Protein AF-A0A930XRL6-F1 (afdb_monomer_lite)

Radius of gyration: 40.08 Å; chains: 1; bounding box: 49×28×131 Å

Foldseek 3Di:
DDDDDDDDDDDDPDPDPPPDPDDPDCDPDDDDPVVPDPDPDPDPDDDDDDPDPQPFFDQAADDDDPPDDDDDPVVLCVLCVVRHRDGGGPVRVVVSQVVVQVVCVVVPNPVDTGDD

Sequence (116 aa):
MAVPSTAEAQTPRIPGIIPEPRPPEITPAFPSPTDFLPIPEPRPTLPRVPDLPSGEGVTVQQFQVVGNTVFGQRDFADLTDPYLSKTLNLAELQQIADAITQLYVTKGYITSGAFI

Structure (mmCIF, N/CA/C/O backbone):
data_AF-A0A930XRL6-F1
#
_entry.id   AF-A0A930XRL6-F1
#
loop_
_atom_site.group_PDB
_atom_site.id
_atom_site.type_symbol
_atom_site.label_atom_id
_atom_site.label_alt_id
_atom_site.label_comp_id
_atom_site.label_asym_id
_atom_site.label_entity_id
_atom_site.label_seq_id
_atom_site.pdbx_PDB_ins_code
_atom_site.Cartn_x
_atom_site.Cartn_y
_atom_site.Cartn_z
_atom_site.occupancy
_atom_site.B_iso_or_equiv
_atom_site.auth_seq_id
_atom_site.auth_comp_id
_atom_site.auth_asym_id
_atom_site.auth_atom_id
_atom_site.pdbx_PDB_model_num
ATOM 1 N N . MET A 1 1 ? -17.467 -3.643 -116.314 1.00 38.06 1 MET A N 1
ATOM 2 C CA . MET A 1 1 ? -18.788 -4.229 -115.985 1.00 38.06 1 MET A CA 1
ATOM 3 C C . MET A 1 1 ? -18.916 -4.237 -114.468 1.00 38.06 1 MET A C 1
ATOM 5 O O . MET A 1 1 ? -17.966 -4.673 -113.847 1.00 38.06 1 MET A O 1
ATOM 9 N N . ALA A 1 2 ? -19.971 -3.781 -113.800 1.00 37.72 2 ALA A N 1
ATOM 10 C CA . ALA A 1 2 ? -21.164 -3.045 -114.195 1.00 37.72 2 ALA A CA 1
ATOM 11 C C . ALA A 1 2 ? -21.821 -2.487 -112.904 1.00 37.72 2 ALA A C 1
ATOM 13 O O . ALA A 1 2 ? -22.078 -3.272 -112.004 1.00 37.72 2 ALA A O 1
ATOM 14 N N . VAL A 1 3 ? -22.068 -1.166 -112.886 1.00 38.31 3 VAL A N 1
ATOM 15 C CA . VAL A 1 3 ? -23.241 -0.410 -112.362 1.00 38.31 3 VAL A CA 1
ATOM 16 C C . VAL A 1 3 ? -23.697 -0.603 -110.875 1.00 38.31 3 VAL A C 1
ATOM 18 O O . VAL A 1 3 ? -23.058 -1.338 -110.137 1.00 38.31 3 VAL A O 1
ATOM 21 N N . PRO A 1 4 ? -24.677 0.173 -110.350 1.00 56.75 4 PRO A N 1
ATOM 22 C CA . PRO A 1 4 ? -24.492 1.140 -109.255 1.00 56.75 4 PRO A CA 1
ATOM 23 C C . PRO A 1 4 ? -25.413 0.804 -108.053 1.00 56.75 4 PRO A C 1
ATOM 25 O O . PRO A 1 4 ? -26.112 -0.197 -108.098 1.00 56.75 4 PRO A O 1
ATOM 28 N N . SER A 1 5 ? -25.481 1.630 -107.003 1.00 39.53 5 SER A N 1
ATOM 29 C CA . SER A 1 5 ? -26.775 2.025 -106.404 1.00 39.53 5 SER A CA 1
ATOM 30 C C . SER A 1 5 ? -26.565 2.987 -105.242 1.00 39.53 5 SER A C 1
ATOM 32 O O . SER A 1 5 ? -25.960 2.650 -104.227 1.00 39.53 5 SER A O 1
ATOM 34 N N . THR A 1 6 ? -27.133 4.177 -105.380 1.00 48.81 6 THR A N 1
ATOM 35 C CA . THR A 1 6 ? -27.477 5.049 -104.259 1.00 48.81 6 THR A CA 1
ATOM 36 C C . THR A 1 6 ? -28.629 4.404 -103.489 1.00 48.81 6 THR A C 1
ATOM 38 O O . THR A 1 6 ? -29.601 3.968 -104.105 1.00 48.81 6 THR A O 1
ATOM 41 N N . ALA A 1 7 ? -28.542 4.350 -102.163 1.00 46.66 7 ALA A N 1
ATOM 42 C CA . ALA A 1 7 ? -29.702 4.208 -101.292 1.00 46.66 7 ALA A CA 1
ATOM 43 C C . ALA A 1 7 ? -29.383 4.880 -99.955 1.00 46.66 7 ALA A C 1
ATOM 45 O O . ALA A 1 7 ? -28.512 4.446 -99.204 1.00 46.66 7 ALA A O 1
ATOM 46 N N . GLU A 1 8 ? -30.066 5.992 -99.713 1.00 50.03 8 GLU A N 1
ATOM 47 C CA . GLU A 1 8 ? -30.082 6.708 -98.450 1.00 50.03 8 GLU A CA 1
ATOM 48 C C . GLU A 1 8 ? -30.643 5.804 -97.347 1.00 50.03 8 GLU A C 1
ATOM 50 O O . GLU A 1 8 ? -31.700 5.198 -97.510 1.00 50.03 8 GLU A O 1
ATOM 55 N N . ALA A 1 9 ? -29.975 5.751 -96.199 1.00 39.44 9 ALA A N 1
ATOM 56 C CA . ALA A 1 9 ? -30.587 5.276 -94.968 1.00 39.44 9 ALA A CA 1
ATOM 57 C C . ALA A 1 9 ? -30.331 6.328 -93.893 1.00 39.44 9 ALA A C 1
ATOM 59 O O . ALA A 1 9 ? -29.248 6.421 -93.316 1.00 39.44 9 ALA A O 1
ATOM 60 N N . GLN A 1 10 ? -31.341 7.171 -93.686 1.00 43.28 10 GLN A N 1
ATOM 61 C CA . GLN 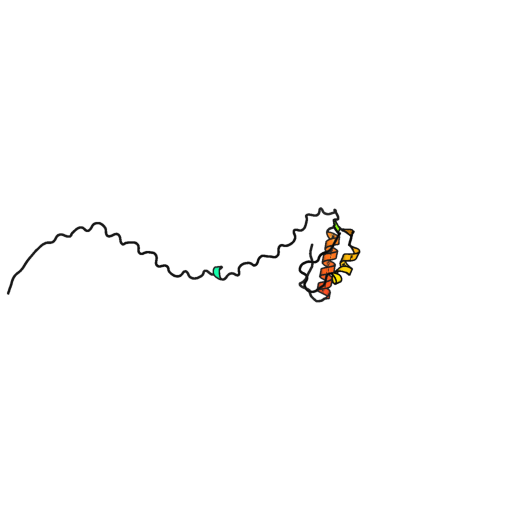A 1 10 ? -31.396 8.111 -92.579 1.00 43.28 10 GLN A CA 1
ATOM 62 C C . GLN A 1 10 ? -31.311 7.337 -91.255 1.00 43.28 10 GLN A C 1
ATOM 64 O O . GLN A 1 10 ? -32.001 6.341 -91.042 1.00 43.28 10 GLN A O 1
ATOM 69 N N . THR A 1 11 ? -30.426 7.812 -90.385 1.00 51.31 11 THR A N 1
ATOM 70 C CA . THR A 1 11 ? -30.064 7.279 -89.071 1.00 51.31 11 THR A CA 1
ATOM 71 C C . THR A 1 11 ? -31.287 6.948 -88.207 1.00 51.31 11 THR A C 1
ATOM 73 O O . THR A 1 11 ? -32.089 7.849 -87.936 1.00 51.31 11 THR A O 1
ATOM 76 N N . PRO A 1 12 ? -31.412 5.723 -87.657 1.00 54.47 12 PRO A N 1
ATOM 77 C CA . PRO A 1 12 ? -32.273 5.514 -86.505 1.00 54.47 12 PRO A CA 1
ATOM 78 C C . PRO A 1 12 ? -31.715 6.373 -85.367 1.00 54.47 12 PRO A C 1
ATOM 80 O O . PRO A 1 12 ? -30.599 6.146 -84.900 1.00 54.47 12 PRO A O 1
ATOM 83 N N . ARG A 1 13 ? -32.454 7.399 -84.933 1.00 55.72 13 ARG A N 1
ATOM 84 C CA . ARG A 1 13 ? -32.141 8.105 -83.685 1.00 55.72 13 ARG A CA 1
ATOM 85 C C . ARG A 1 13 ? -32.328 7.104 -82.550 1.00 55.72 13 ARG A C 1
ATOM 87 O O . ARG A 1 13 ? -33.452 6.895 -82.109 1.00 55.72 13 ARG A O 1
ATOM 94 N N . ILE A 1 14 ? -31.245 6.456 -82.124 1.00 58.78 14 ILE A N 1
ATOM 95 C CA . ILE A 1 14 ? -31.246 5.577 -80.954 1.00 58.78 14 ILE A CA 1
ATOM 96 C C . ILE A 1 14 ? -31.427 6.487 -79.730 1.00 58.78 14 ILE A C 1
ATOM 98 O O . ILE A 1 14 ? -30.570 7.342 -79.487 1.00 58.78 14 ILE A O 1
ATOM 102 N N . PRO A 1 15 ? -32.538 6.382 -78.984 1.00 51.06 15 PRO A N 1
ATOM 103 C CA . PRO A 1 15 ? -32.728 7.167 -77.775 1.00 51.06 15 PRO A CA 1
ATOM 104 C C . PRO A 1 15 ? -31.733 6.691 -76.708 1.00 51.06 15 PRO A C 1
ATOM 106 O O . PRO A 1 15 ? -31.725 5.515 -76.366 1.00 51.06 15 PRO A O 1
ATOM 109 N N . GLY A 1 16 ? -30.896 7.608 -76.214 1.00 59.66 16 GLY A N 1
ATOM 110 C CA . GLY A 1 16 ? -30.151 7.514 -74.951 1.00 59.66 16 GLY A CA 1
ATOM 111 C C . GLY A 1 16 ? -29.478 6.177 -74.621 1.00 59.66 16 GLY A C 1
ATOM 112 O O . GLY A 1 16 ? -30.001 5.413 -73.818 1.00 59.66 16 GLY A O 1
ATOM 113 N N . ILE A 1 17 ? -28.254 5.956 -75.109 1.00 56.44 17 ILE A N 1
ATOM 114 C CA . ILE A 1 17 ? -27.333 5.030 -74.436 1.00 56.44 17 ILE A CA 1
ATOM 115 C C . ILE A 1 17 ? -26.691 5.750 -73.241 1.00 56.44 17 ILE A C 1
ATOM 117 O O . ILE A 1 17 ? -25.675 6.428 -73.370 1.00 56.44 17 ILE A O 1
ATOM 121 N N . ILE A 1 18 ? -27.304 5.654 -72.064 1.00 64.50 18 ILE A N 1
ATOM 122 C CA . ILE A 1 18 ? -26.586 5.949 -70.819 1.00 64.50 18 ILE A CA 1
ATOM 123 C C . ILE A 1 18 ? -25.641 4.758 -70.604 1.00 64.50 18 ILE A C 1
ATOM 125 O O . ILE A 1 18 ? -26.132 3.629 -70.581 1.00 64.50 18 ILE A O 1
ATOM 129 N N . PRO A 1 19 ? -24.312 4.944 -70.499 1.00 63.66 19 PRO A N 1
ATOM 130 C CA . PRO A 1 19 ? -23.432 3.841 -70.140 1.00 63.66 19 PRO A CA 1
ATOM 131 C C . PRO A 1 19 ? -23.871 3.286 -68.782 1.00 63.66 19 PRO A C 1
ATOM 133 O O . PRO A 1 19 ? -23.959 4.035 -67.809 1.00 63.66 19 PRO A O 1
ATOM 136 N N . GLU A 1 20 ? -24.175 1.988 -68.725 1.00 69.19 20 GLU A N 1
ATOM 137 C CA . GLU A 1 20 ? -24.458 1.308 -67.461 1.00 69.19 20 GLU A CA 1
ATOM 138 C C . GLU A 1 20 ? -23.282 1.546 -66.495 1.00 69.19 20 GLU A C 1
ATOM 140 O O . GLU A 1 20 ? -22.120 1.366 -66.888 1.00 69.19 20 GLU A O 1
ATOM 145 N N . PRO A 1 21 ? -23.531 1.984 -65.247 1.00 66.44 21 PRO A N 1
ATOM 146 C CA . PRO A 1 21 ? -22.475 2.095 -64.258 1.00 66.44 21 PRO A CA 1
ATOM 147 C C . PRO A 1 21 ? -21.942 0.688 -63.996 1.00 66.44 21 PRO A C 1
ATOM 149 O O . PRO A 1 21 ? -22.644 -0.162 -63.449 1.00 66.44 21 PRO A O 1
ATOM 152 N N . ARG A 1 22 ? -20.697 0.428 -64.412 1.00 67.75 22 ARG A N 1
ATOM 153 C CA . ARG A 1 22 ? -19.999 -0.803 -64.031 1.00 67.75 22 ARG A CA 1
ATOM 154 C C . ARG A 1 22 ? -20.045 -0.919 -62.501 1.00 67.75 22 ARG A C 1
ATOM 156 O O . ARG A 1 22 ? -19.732 0.073 -61.835 1.00 67.75 22 ARG A O 1
ATOM 163 N N . PRO A 1 23 ? -20.428 -2.085 -61.946 1.00 73.12 23 PRO A N 1
ATOM 164 C CA . PRO A 1 23 ? -20.302 -2.346 -60.521 1.00 73.12 23 PRO A CA 1
ATOM 165 C C . PRO A 1 23 ? -18.901 -1.950 -60.045 1.00 73.12 23 PRO A C 1
ATOM 167 O O . PRO A 1 23 ? -17.941 -2.202 -60.781 1.00 73.12 23 PRO A O 1
ATOM 170 N N . PRO A 1 24 ? -18.761 -1.312 -58.871 1.00 68.19 24 PRO A N 1
ATOM 171 C CA . PRO A 1 24 ? -17.451 -0.961 -58.351 1.00 68.19 24 PRO A CA 1
ATOM 172 C C . PRO A 1 24 ? -16.605 -2.231 -58.285 1.00 68.19 24 PRO A C 1
ATOM 174 O O . PRO A 1 24 ? -16.986 -3.212 -57.645 1.00 68.19 24 PRO A O 1
ATOM 177 N N . GLU A 1 25 ? -15.482 -2.226 -58.998 1.00 69.88 25 GLU A N 1
ATOM 178 C CA . GLU A 1 25 ? -14.473 -3.266 -58.871 1.00 69.88 25 GLU A CA 1
ATOM 179 C C . GLU A 1 25 ? -14.051 -3.259 -57.396 1.00 69.88 25 GLU A C 1
ATOM 181 O O . GLU A 1 25 ? -13.646 -2.219 -56.875 1.00 69.88 25 GLU A O 1
ATOM 186 N N . ILE A 1 26 ? -14.256 -4.372 -56.685 1.00 65.88 26 ILE A N 1
ATOM 187 C CA . ILE A 1 26 ? -13.864 -4.485 -55.278 1.00 65.88 26 ILE A CA 1
ATOM 188 C C . ILE A 1 26 ? -12.339 -4.565 -55.273 1.00 65.88 26 ILE A C 1
ATOM 190 O O . ILE A 1 26 ? -11.757 -5.648 -55.315 1.00 65.88 26 ILE A O 1
ATOM 194 N N . THR A 1 27 ? -11.675 -3.415 -55.287 1.00 68.81 27 THR A N 1
ATOM 195 C CA . THR A 1 27 ? -10.242 -3.348 -55.039 1.00 68.81 27 THR A CA 1
ATOM 196 C C . THR A 1 27 ? -10.012 -3.868 -53.621 1.00 68.81 27 THR A C 1
ATOM 198 O O . THR A 1 27 ? -10.691 -3.404 -52.699 1.00 68.81 27 THR A O 1
ATOM 201 N N . PRO A 1 28 ? -9.090 -4.824 -53.404 1.00 72.81 28 PRO A N 1
ATOM 202 C CA . PRO A 1 28 ? -8.730 -5.225 -52.055 1.00 72.81 28 PRO A CA 1
ATOM 203 C C . PRO A 1 28 ? -8.288 -3.975 -51.294 1.00 72.81 28 PRO A C 1
ATOM 205 O O . PRO A 1 28 ? -7.345 -3.295 -51.707 1.00 72.81 28 PRO A O 1
ATOM 208 N N . ALA A 1 29 ? -9.000 -3.636 -50.221 1.00 74.00 29 ALA A N 1
ATOM 209 C CA . ALA A 1 29 ? -8.596 -2.537 -49.364 1.00 74.00 29 ALA A CA 1
ATOM 210 C C . ALA A 1 29 ? -7.253 -2.907 -48.723 1.00 74.00 29 ALA A C 1
ATOM 212 O O . ALA A 1 29 ? -7.112 -3.984 -48.141 1.00 74.00 29 ALA A O 1
ATOM 213 N N . PHE A 1 30 ? -6.259 -2.028 -48.850 1.00 73.62 30 PHE A N 1
ATOM 214 C CA . PHE A 1 30 ? -5.037 -2.165 -48.068 1.00 73.62 30 PHE A CA 1
ATOM 215 C C . PHE A 1 30 ? -5.390 -2.031 -46.582 1.00 73.62 30 PHE A C 1
ATOM 217 O O . PHE A 1 30 ? -6.183 -1.146 -46.242 1.00 73.62 30 PHE A O 1
ATOM 224 N N . PRO A 1 31 ? -4.816 -2.872 -45.702 1.00 75.31 31 PRO A N 1
ATOM 225 C CA . PRO A 1 31 ? -5.017 -2.718 -44.272 1.00 75.31 31 PRO A CA 1
ATOM 226 C C . PRO A 1 31 ? -4.531 -1.332 -43.854 1.00 75.31 31 PRO A C 1
ATOM 228 O O . PRO A 1 31 ? -3.461 -0.866 -44.261 1.00 75.31 31 PRO A O 1
ATOM 231 N N . SER A 1 32 ? -5.354 -0.656 -43.069 1.00 79.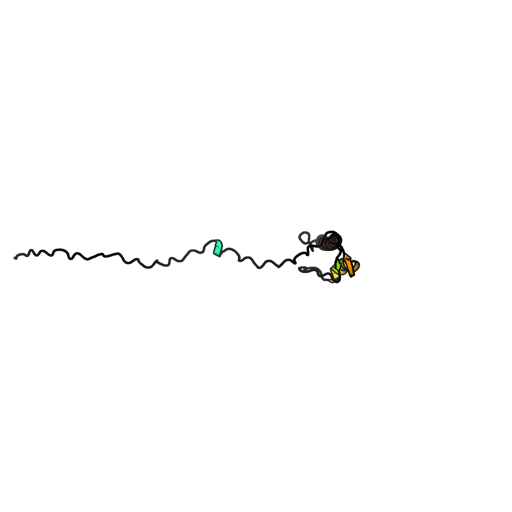75 32 SER A N 1
ATOM 232 C CA . SER A 1 32 ? -5.018 0.625 -42.479 1.00 79.75 32 SER A CA 1
ATOM 233 C C . SER A 1 32 ? -3.998 0.420 -41.347 1.00 79.75 32 SER A C 1
ATOM 235 O O . SER A 1 32 ? -3.923 -0.659 -40.764 1.00 79.75 32 SER A O 1
ATOM 237 N N . PRO A 1 33 ? -3.188 1.428 -40.983 1.00 75.69 33 PRO A N 1
ATOM 238 C CA . PRO A 1 33 ? -2.206 1.295 -39.898 1.00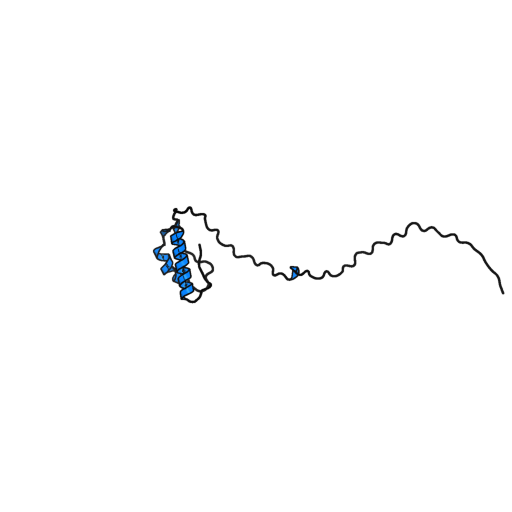 75.69 33 PRO A CA 1
ATOM 239 C C . PRO A 1 33 ? -2.831 0.869 -38.559 1.00 75.69 33 PRO A C 1
ATOM 241 O O . PRO A 1 33 ? -2.165 0.278 -37.714 1.00 75.69 33 PRO A O 1
ATOM 244 N N . THR A 1 34 ? -4.122 1.160 -38.379 1.00 75.88 34 THR A N 1
ATOM 245 C CA . THR A 1 34 ? -4.929 0.792 -37.213 1.00 75.88 34 THR A CA 1
ATOM 246 C C . THR A 1 34 ? -5.144 -0.718 -37.096 1.00 75.88 34 THR A C 1
ATOM 248 O O . THR A 1 34 ? -5.245 -1.213 -35.977 1.00 75.88 34 THR A O 1
ATOM 251 N N . ASP A 1 35 ? -5.129 -1.460 -38.209 1.00 78.50 35 ASP A N 1
ATOM 252 C CA . ASP A 1 35 ? -5.233 -2.928 -38.229 1.00 78.50 35 ASP A CA 1
ATOM 253 C C . ASP A 1 35 ? -4.016 -3.618 -37.583 1.00 78.50 35 ASP A C 1
ATOM 255 O O . ASP A 1 35 ? -4.074 -4.798 -37.245 1.00 78.50 35 ASP A O 1
ATOM 259 N N . PHE A 1 36 ? -2.917 -2.880 -37.381 1.00 78.25 36 PHE A N 1
ATOM 260 C CA . PHE A 1 36 ? -1.701 -3.360 -36.719 1.00 78.25 36 PHE A CA 1
ATOM 261 C C . PHE A 1 36 ? -1.550 -2.851 -35.282 1.00 78.25 36 PHE A C 1
ATOM 263 O O . PHE A 1 36 ? -0.546 -3.154 -34.632 1.00 78.25 36 PHE A O 1
ATOM 270 N N . LEU A 1 37 ? -2.503 -2.063 -34.770 1.00 83.94 37 LEU A N 1
ATOM 271 C CA . LEU A 1 37 ? -2.446 -1.638 -33.379 1.00 83.94 37 LEU A CA 1
ATOM 272 C C . LEU A 1 37 ? -2.789 -2.826 -32.474 1.00 83.94 37 LEU A C 1
ATOM 274 O O . LEU A 1 37 ? -3.799 -3.497 -32.702 1.00 83.94 37 LEU A O 1
ATOM 278 N N . PRO A 1 38 ? -1.985 -3.091 -31.432 1.00 79.75 38 PRO A N 1
ATOM 279 C CA . PRO A 1 38 ? -2.349 -4.089 -30.444 1.00 79.75 38 PRO A CA 1
ATOM 280 C C . PRO A 1 38 ? -3.693 -3.707 -29.820 1.00 79.75 38 PRO A C 1
ATOM 282 O O . PRO A 1 38 ? -3.899 -2.558 -29.416 1.00 79.75 38 PRO A O 1
ATOM 285 N N . ILE A 1 39 ? -4.611 -4.675 -29.744 1.00 80.88 39 ILE A N 1
ATOM 286 C CA . ILE A 1 39 ? -5.847 -4.512 -28.979 1.00 80.88 39 ILE A CA 1
ATOM 287 C C . ILE A 1 39 ? -5.428 -4.180 -27.540 1.00 80.88 39 ILE A C 1
ATOM 289 O O . ILE A 1 39 ? -4.628 -4.927 -26.971 1.00 80.88 39 ILE A O 1
ATOM 293 N N . PRO A 1 40 ? -5.927 -3.081 -26.941 1.00 76.44 40 PRO A N 1
ATOM 294 C CA . PRO A 1 40 ? -5.625 -2.779 -25.554 1.00 76.44 40 PRO A CA 1
ATOM 295 C C . PRO A 1 40 ? -6.130 -3.930 -24.688 1.00 76.44 40 PRO A C 1
ATOM 297 O O . PRO A 1 40 ? -7.329 -4.214 -24.648 1.00 76.44 40 PRO A O 1
ATOM 300 N N . GLU A 1 41 ? -5.203 -4.601 -24.011 1.00 80.25 41 GLU A N 1
ATOM 301 C CA . GLU A 1 41 ? -5.544 -5.626 -23.037 1.00 80.25 41 GLU A CA 1
ATOM 302 C C . GLU A 1 41 ? -6.432 -5.002 -21.947 1.00 80.25 41 GLU A C 1
ATOM 304 O O . GLU A 1 41 ? -6.246 -3.827 -21.590 1.00 80.25 41 GLU A O 1
ATOM 309 N N . PRO A 1 42 ? -7.425 -5.744 -21.422 1.00 77.88 42 PRO A N 1
ATOM 310 C CA . PRO A 1 42 ? -8.233 -5.260 -20.317 1.00 77.88 42 PRO A CA 1
ATOM 311 C C . PRO A 1 42 ? -7.304 -4.887 -19.161 1.00 77.88 42 PRO A C 1
ATOM 313 O O . PRO A 1 42 ? -6.632 -5.735 -18.577 1.00 77.88 42 PRO A O 1
ATOM 316 N N . ARG A 1 43 ? -7.246 -3.586 -18.854 1.00 72.94 43 ARG A N 1
ATOM 317 C CA . ARG A 1 43 ? -6.463 -3.086 -17.725 1.00 72.94 43 ARG A CA 1
ATOM 318 C C . ARG A 1 43 ? -6.996 -3.734 -16.445 1.00 72.94 43 ARG A C 1
ATOM 320 O O . ARG A 1 43 ? -8.219 -3.780 -16.279 1.00 72.94 43 ARG A O 1
ATOM 327 N N . PRO A 1 44 ? -6.119 -4.203 -15.540 1.00 73.19 44 PRO A N 1
ATOM 328 C CA . PRO A 1 44 ? -6.558 -4.707 -14.249 1.00 73.19 44 PRO A CA 1
ATOM 329 C C . PRO A 1 44 ? -7.429 -3.646 -13.578 1.00 73.19 44 PRO A C 1
ATOM 331 O O . PRO A 1 44 ? -7.070 -2.467 -13.526 1.00 73.19 44 PRO A O 1
ATOM 334 N N . THR A 1 45 ? -8.615 -4.054 -13.132 1.00 73.38 45 THR A N 1
ATOM 335 C CA . THR A 1 45 ? -9.527 -3.161 -12.423 1.00 73.38 45 THR A CA 1
ATOM 336 C C . THR A 1 45 ? -8.874 -2.807 -11.095 1.00 73.38 45 THR A C 1
ATOM 338 O O . THR A 1 45 ? -8.763 -3.655 -10.212 1.00 73.38 45 THR A O 1
ATOM 341 N N . LEU A 1 46 ? -8.383 -1.574 -10.974 1.00 66.69 46 LEU A N 1
ATOM 342 C CA . LEU A 1 46 ? -7.850 -1.086 -9.710 1.00 66.69 46 LEU A CA 1
ATOM 343 C C . LEU A 1 46 ? -8.999 -1.008 -8.690 1.00 66.69 46 LEU A C 1
ATOM 345 O O . LEU A 1 46 ? -10.094 -0.560 -9.054 1.00 66.69 46 LEU A O 1
ATOM 349 N N . PRO A 1 47 ? -8.784 -1.437 -7.435 1.00 65.31 47 PRO A N 1
ATOM 350 C CA . PRO A 1 47 ? -9.760 -1.216 -6.382 1.00 65.31 47 PRO A CA 1
ATOM 351 C C . PRO A 1 47 ? -10.042 0.285 -6.248 1.00 65.31 47 PRO A C 1
ATOM 353 O O . PRO A 1 47 ? -9.136 1.116 -6.294 1.00 65.31 47 PRO A O 1
ATOM 356 N N . ARG A 1 48 ? -11.325 0.642 -6.130 1.00 64.44 48 ARG A N 1
ATOM 357 C CA . ARG A 1 48 ? -11.739 2.021 -5.865 1.00 64.44 48 ARG A CA 1
ATOM 358 C C . ARG A 1 48 ? -11.386 2.340 -4.414 1.00 64.44 48 ARG A C 1
ATOM 360 O O . ARG A 1 48 ? -11.949 1.717 -3.517 1.00 64.44 48 ARG A O 1
ATOM 367 N N . VAL A 1 49 ? -10.489 3.302 -4.209 1.00 64.31 49 VAL A N 1
ATOM 368 C CA . VAL A 1 49 ? -10.166 3.818 -2.874 1.00 64.31 49 VAL A CA 1
ATOM 369 C C . VAL A 1 49 ? -11.426 4.493 -2.315 1.00 64.31 49 VAL A C 1
ATOM 371 O O . VAL A 1 49 ? -11.997 5.347 -3.001 1.00 64.31 49 VAL A O 1
ATOM 374 N N . PRO A 1 50 ? -11.929 4.093 -1.136 1.00 64.50 50 PRO A N 1
ATOM 375 C CA . PRO A 1 50 ? -13.026 4.794 -0.485 1.00 64.50 50 PRO A CA 1
ATOM 376 C C . PRO A 1 50 ? -12.609 6.232 -0.150 1.00 64.50 50 PRO A C 1
ATOM 378 O O . PRO A 1 50 ? -11.525 6.442 0.392 1.00 64.50 50 PRO A O 1
ATOM 381 N N . ASP A 1 51 ? -13.474 7.211 -0.428 1.00 63.59 51 ASP A N 1
ATOM 382 C CA . ASP A 1 51 ? -13.322 8.582 0.069 1.00 63.59 51 ASP A CA 1
ATOM 383 C C . ASP A 1 51 ? -13.489 8.579 1.598 1.00 63.59 51 ASP A C 1
ATOM 385 O O . ASP A 1 51 ? -14.590 8.708 2.133 1.00 63.59 51 ASP A O 1
ATOM 389 N N . LEU A 1 52 ? -12.384 8.349 2.306 1.00 63.12 52 LEU A N 1
ATOM 390 C CA . LEU A 1 52 ? -12.312 8.389 3.760 1.00 63.12 52 LEU A CA 1
ATOM 391 C C . LEU A 1 52 ? -12.132 9.844 4.205 1.00 63.12 52 LEU A C 1
ATOM 393 O O . LEU A 1 52 ? -11.133 10.464 3.826 1.00 63.12 52 LEU A O 1
ATOM 397 N N . PRO A 1 53 ? -13.065 10.421 4.987 1.00 61.84 53 PRO A N 1
ATOM 398 C CA . PRO A 1 53 ? -12.888 11.769 5.499 1.00 61.84 53 PRO A CA 1
ATOM 399 C C . PRO A 1 53 ? -11.645 11.809 6.391 1.00 61.84 53 PRO A C 1
ATOM 401 O O . PRO A 1 53 ? -11.458 10.964 7.267 1.00 61.84 53 PRO A O 1
ATOM 404 N N . SER A 1 54 ? -10.777 12.794 6.146 1.00 58.91 54 SER A N 1
ATOM 405 C CA . SER A 1 54 ? -9.517 12.991 6.862 1.00 58.91 54 SER A CA 1
ATOM 406 C C . SER A 1 54 ? -9.751 13.062 8.376 1.00 58.91 54 SER A C 1
ATOM 408 O O . SER A 1 54 ? -10.108 14.116 8.897 1.00 58.91 54 SER A O 1
ATOM 410 N N . GLY A 1 55 ? -9.551 11.949 9.089 1.00 58.94 55 GLY A N 1
ATOM 411 C CA . GLY A 1 55 ? -9.739 11.876 10.542 1.00 58.94 55 GLY A CA 1
ATOM 412 C C . GLY A 1 55 ? -10.617 10.727 11.040 1.00 58.94 55 GLY A C 1
ATOM 413 O O . GLY A 1 55 ? -10.486 10.363 12.207 1.00 58.94 55 GLY A O 1
ATOM 414 N N . GLU A 1 56 ? -11.458 10.121 10.199 1.00 69.06 56 GLU A N 1
ATOM 415 C CA . GLU A 1 56 ? -12.175 8.897 10.577 1.00 69.06 56 GLU A CA 1
ATOM 416 C C . GLU A 1 56 ? -11.293 7.681 10.301 1.00 69.06 56 GLU A C 1
ATOM 418 O O . GLU A 1 56 ? -10.870 7.425 9.175 1.00 69.06 56 GLU A O 1
ATOM 423 N N . GLY A 1 57 ? -10.971 6.946 11.363 1.00 78.19 57 GLY A N 1
ATOM 424 C CA . GLY A 1 57 ? -10.225 5.703 11.244 1.00 78.19 57 GLY A CA 1
ATOM 425 C C . GLY A 1 57 ? -11.133 4.532 10.875 1.00 78.19 57 GLY A C 1
ATOM 426 O O . GLY A 1 57 ? -12.290 4.463 11.286 1.00 78.19 57 GLY A O 1
ATOM 427 N N . VAL A 1 58 ? -10.581 3.571 10.144 1.00 83.75 58 VAL A N 1
ATOM 428 C CA . VAL A 1 58 ? -11.233 2.307 9.798 1.00 83.75 58 VAL A CA 1
ATOM 429 C C . VAL A 1 58 ? -10.732 1.222 10.730 1.00 83.75 58 VAL A C 1
ATOM 431 O O . VAL A 1 58 ? -9.527 1.059 10.915 1.00 83.75 58 VAL A O 1
ATOM 434 N N . THR A 1 59 ? -11.646 0.442 11.301 1.00 89.12 59 THR A N 1
ATOM 435 C CA . THR A 1 59 ? -11.266 -0.772 12.026 1.00 89.12 59 THR A CA 1
ATOM 436 C C . THR A 1 59 ? -10.839 -1.848 11.032 1.00 89.12 59 THR A C 1
ATOM 438 O O . THR A 1 59 ? -11.663 -2.380 10.283 1.00 89.12 59 THR A O 1
ATOM 441 N N . VAL A 1 60 ? -9.548 -2.180 11.021 1.00 88.25 60 VAL A N 1
ATOM 442 C CA . VAL A 1 60 ? -9.003 -3.172 10.089 1.00 88.25 60 VAL A CA 1
ATOM 443 C C . VAL A 1 60 ? -9.166 -4.577 10.651 1.00 88.25 60 VAL A C 1
ATOM 445 O O . VAL A 1 60 ? -8.572 -4.931 11.666 1.00 88.25 60 VAL A O 1
ATOM 448 N N . GLN A 1 61 ? -9.961 -5.399 9.967 1.00 88.44 61 GLN A N 1
ATOM 449 C CA . GLN A 1 61 ? -10.172 -6.803 10.339 1.00 88.44 61 GLN A CA 1
ATOM 450 C C . GLN A 1 61 ? -9.148 -7.741 9.695 1.00 88.44 61 GLN A C 1
ATOM 452 O O . GLN A 1 61 ? -8.773 -8.747 10.288 1.00 88.44 61 GLN A O 1
ATOM 457 N N . GLN A 1 62 ? -8.704 -7.422 8.479 1.00 88.25 62 GLN A N 1
ATOM 458 C CA . GLN A 1 62 ? -7.790 -8.257 7.714 1.00 88.25 62 GLN A CA 1
ATOM 459 C C . GLN A 1 62 ? -6.998 -7.402 6.724 1.00 88.25 62 GLN A C 1
ATOM 461 O O . GLN A 1 62 ? -7.546 -6.479 6.122 1.00 88.25 62 GLN A O 1
ATOM 466 N N . PHE A 1 63 ? -5.734 -7.767 6.516 1.00 88.69 63 PHE A N 1
ATOM 467 C CA . PHE A 1 63 ? -4.905 -7.253 5.432 1.00 88.69 63 PHE A CA 1
ATOM 468 C C . PHE A 1 63 ? -4.813 -8.290 4.314 1.00 88.69 63 PHE A C 1
ATOM 470 O O . PHE A 1 63 ? -4.589 -9.474 4.570 1.00 88.69 63 PHE A O 1
ATOM 477 N N . GLN A 1 64 ? -4.984 -7.849 3.069 1.00 88.88 64 GLN A N 1
ATOM 478 C CA . GLN A 1 64 ? -4.796 -8.691 1.895 1.00 88.88 64 GLN A CA 1
ATOM 479 C C . GLN A 1 64 ? -3.976 -7.945 0.848 1.00 88.88 64 GLN A C 1
ATOM 481 O O . GLN A 1 64 ? -4.393 -6.907 0.344 1.00 88.88 64 GLN A O 1
ATOM 486 N N . VAL A 1 65 ? -2.810 -8.499 0.516 1.00 87.94 65 VAL A N 1
ATOM 487 C CA . VAL A 1 65 ? -1.915 -7.947 -0.505 1.00 87.94 65 VAL A CA 1
ATOM 488 C C . VAL A 1 65 ? -2.192 -8.660 -1.825 1.00 87.94 65 VAL A C 1
ATOM 490 O O . VAL A 1 65 ? -1.939 -9.857 -1.956 1.00 87.94 65 VAL A O 1
ATOM 493 N N . VAL A 1 66 ? -2.731 -7.930 -2.800 1.00 88.69 66 VAL A N 1
ATOM 494 C CA . VAL A 1 66 ? -3.077 -8.451 -4.132 1.00 88.69 66 VAL A CA 1
ATOM 495 C C . VAL A 1 66 ? -1.991 -8.062 -5.137 1.00 88.69 66 VAL A C 1
ATOM 497 O O . VAL A 1 66 ? -1.401 -6.992 -5.032 1.00 88.69 66 VAL A O 1
ATOM 500 N N . GLY A 1 67 ? -1.711 -8.927 -6.117 1.00 85.81 67 GLY A N 1
ATOM 501 C CA . GLY A 1 67 ? -0.753 -8.642 -7.199 1.00 85.81 67 GLY A CA 1
ATOM 502 C C . GLY A 1 67 ? 0.717 -8.906 -6.857 1.00 85.81 67 GLY A C 1
ATOM 503 O O . GLY A 1 67 ? 1.586 -8.738 -7.707 1.00 85.81 67 GLY A O 1
ATOM 504 N N . ASN A 1 68 ? 1.006 -9.365 -5.642 1.00 86.38 68 ASN A N 1
ATOM 505 C CA . ASN A 1 68 ? 2.332 -9.829 -5.260 1.00 86.38 68 ASN A CA 1
ATOM 506 C C . ASN A 1 68 ? 2.582 -11.270 -5.748 1.00 86.38 68 ASN A C 1
ATOM 508 O O . ASN A 1 68 ? 1.761 -12.158 -5.525 1.00 86.38 68 ASN A O 1
ATOM 512 N N . THR A 1 69 ? 3.742 -11.498 -6.362 1.00 86.69 69 THR A N 1
ATOM 513 C CA . THR A 1 69 ? 4.208 -12.808 -6.850 1.00 86.69 69 THR A CA 1
ATOM 514 C C . THR A 1 69 ? 5.474 -13.315 -6.153 1.00 86.69 69 THR A C 1
ATOM 516 O O . THR A 1 69 ? 5.836 -14.477 -6.322 1.00 86.69 69 THR A O 1
ATOM 519 N N . VAL A 1 70 ? 6.155 -12.460 -5.387 1.00 87.38 70 VAL A N 1
ATOM 520 C CA . VAL A 1 70 ? 7.488 -12.718 -4.821 1.00 87.38 70 VAL A CA 1
ATOM 521 C C . VAL A 1 70 ? 7.413 -13.150 -3.357 1.00 87.38 70 VAL A C 1
ATOM 523 O O . VAL A 1 70 ? 8.123 -14.066 -2.950 1.00 87.38 70 VAL A O 1
ATOM 526 N N . PHE A 1 71 ? 6.571 -12.494 -2.561 1.00 87.00 71 PHE A N 1
ATOM 527 C CA . PHE A 1 71 ? 6.447 -12.737 -1.122 1.00 87.00 71 PHE A CA 1
ATOM 528 C C . PHE A 1 71 ? 5.169 -13.518 -0.798 1.00 87.00 71 PHE A C 1
ATOM 530 O O . PHE A 1 71 ? 4.195 -13.483 -1.548 1.00 87.00 71 PHE A O 1
ATOM 537 N N . GLY A 1 72 ? 5.130 -14.225 0.326 1.00 86.62 72 GLY A N 1
ATOM 538 C CA . GLY A 1 72 ? 3.907 -14.840 0.832 1.00 86.62 72 GLY A CA 1
ATOM 539 C C . GLY A 1 72 ? 3.141 -13.906 1.768 1.00 86.62 72 GLY A C 1
ATOM 540 O O . GLY A 1 72 ? 3.650 -12.886 2.217 1.00 86.62 72 GLY A O 1
ATOM 541 N N . GLN A 1 73 ? 1.922 -14.295 2.157 1.00 83.12 73 GLN A N 1
ATOM 542 C CA . GLN A 1 73 ? 1.176 -13.550 3.187 1.00 83.12 73 GLN A CA 1
ATOM 543 C C . GLN A 1 73 ? 1.895 -13.527 4.548 1.00 83.12 73 GLN A C 1
ATOM 545 O O . GLN A 1 73 ? 1.701 -12.604 5.329 1.00 83.12 73 GLN A O 1
ATOM 550 N N . ARG A 1 74 ? 2.738 -14.532 4.828 1.00 86.12 74 ARG A N 1
ATOM 551 C CA . ARG A 1 74 ? 3.521 -14.601 6.070 1.00 86.12 74 ARG A CA 1
ATOM 552 C C . ARG A 1 74 ? 4.631 -13.556 6.131 1.00 86.12 74 ARG A C 1
ATOM 554 O O . ARG A 1 74 ? 4.913 -13.079 7.218 1.00 86.12 74 ARG A O 1
ATOM 561 N N . ASP A 1 75 ? 5.213 -13.173 4.997 1.00 87.62 75 ASP A N 1
ATOM 562 C CA . ASP A 1 75 ? 6.266 -12.151 4.950 1.00 87.62 75 ASP A CA 1
ATOM 563 C C . ASP A 1 75 ? 5.745 -10.760 5.334 1.00 87.62 75 ASP A C 1
ATOM 565 O O . ASP A 1 75 ? 6.505 -9.923 5.814 1.00 87.62 75 ASP A O 1
ATOM 569 N N . PHE A 1 76 ? 4.444 -10.515 5.151 1.00 88.88 76 PHE A N 1
ATOM 570 C CA . PHE A 1 76 ? 3.801 -9.268 5.566 1.00 88.88 76 PHE A CA 1
ATOM 571 C C . PHE A 1 76 ? 3.234 -9.324 6.979 1.00 88.88 76 PHE A C 1
ATOM 573 O O . PHE A 1 76 ? 2.904 -8.272 7.515 1.00 88.88 76 PHE A O 1
ATOM 580 N N . ALA A 1 77 ? 3.128 -10.510 7.588 1.00 88.19 77 ALA A N 1
ATOM 581 C CA . ALA A 1 77 ? 2.518 -10.664 8.903 1.00 88.19 77 ALA A CA 1
ATOM 582 C C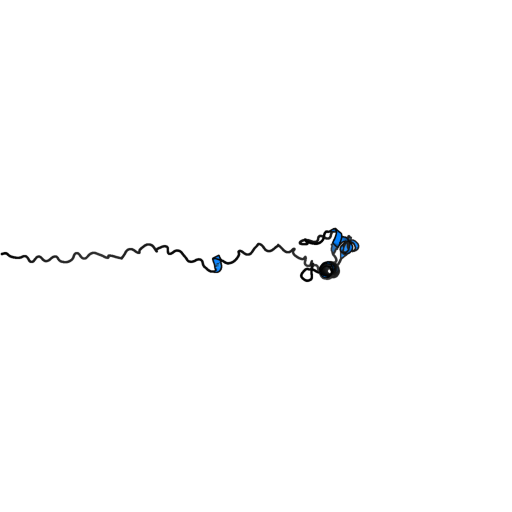 . ALA A 1 77 ? 3.238 -9.802 9.947 1.00 88.19 77 ALA A C 1
ATOM 584 O O . ALA A 1 77 ? 2.580 -9.025 10.622 1.00 88.19 77 ALA A O 1
ATOM 585 N N . ASP A 1 78 ? 4.573 -9.813 9.989 1.00 88.06 78 ASP A N 1
ATOM 586 C CA . ASP A 1 78 ? 5.356 -8.939 10.878 1.00 88.06 78 ASP A CA 1
ATOM 587 C C . ASP A 1 78 ? 5.047 -7.439 10.701 1.00 88.06 78 ASP A C 1
ATOM 589 O O . ASP A 1 78 ? 5.114 -6.672 11.660 1.00 88.06 78 ASP A O 1
ATOM 593 N N . LEU A 1 79 ? 4.677 -7.012 9.488 1.00 88.81 79 LEU A N 1
ATOM 594 C CA . LEU A 1 79 ? 4.341 -5.619 9.186 1.00 88.81 79 LEU A CA 1
ATOM 595 C C . LEU A 1 79 ? 2.876 -5.284 9.498 1.00 88.81 79 LEU A C 1
ATOM 597 O O . LEU A 1 79 ? 2.576 -4.149 9.857 1.00 88.81 79 LEU A O 1
ATOM 601 N N . THR A 1 80 ? 1.959 -6.243 9.349 1.00 89.69 80 THR A N 1
ATOM 602 C CA . THR A 1 80 ? 0.507 -6.007 9.426 1.00 89.69 80 THR A CA 1
ATOM 603 C C . THR A 1 80 ? -0.134 -6.448 10.742 1.00 89.69 80 THR A C 1
ATOM 605 O O . THR A 1 80 ? -1.117 -5.848 11.172 1.00 89.69 80 THR A O 1
ATOM 608 N N . ASP A 1 81 ? 0.406 -7.475 11.400 1.00 90.12 81 ASP A N 1
ATOM 609 C CA . ASP A 1 81 ? -0.121 -8.050 12.643 1.00 90.12 81 ASP A CA 1
ATOM 610 C C . ASP A 1 81 ? -0.292 -7.030 13.785 1.00 90.12 81 ASP A C 1
ATOM 612 O O . ASP A 1 81 ? -1.374 -6.985 14.377 1.00 90.12 81 ASP A O 1
ATOM 616 N N . PRO A 1 82 ? 0.661 -6.104 14.043 1.00 90.00 82 PRO A N 1
ATOM 617 C CA . PRO A 1 82 ? 0.489 -5.109 15.106 1.00 90.00 82 PRO A CA 1
ATOM 618 C C . PRO A 1 82 ? -0.644 -4.101 14.850 1.00 90.00 82 PRO A C 1
ATOM 620 O O . PRO A 1 82 ? -0.997 -3.339 15.761 1.00 90.00 82 PRO A O 1
ATOM 623 N N . TYR A 1 83 ? -1.210 -4.082 13.642 1.00 88.44 83 TYR A N 1
ATOM 624 C CA . TYR A 1 83 ? -2.266 -3.170 13.209 1.00 88.44 83 TYR A CA 1
ATOM 625 C C . TYR A 1 83 ? -3.631 -3.861 13.033 1.00 88.44 83 TYR A C 1
ATOM 627 O O . TYR A 1 83 ? -4.624 -3.194 12.742 1.00 88.44 83 TYR A O 1
ATOM 635 N N . LEU A 1 84 ? -3.716 -5.180 13.249 1.00 89.69 84 LEU A N 1
ATOM 636 C CA . LEU A 1 84 ? -4.979 -5.921 13.231 1.00 89.69 84 LEU A CA 1
ATOM 637 C C . LEU A 1 84 ? -5.905 -5.488 14.374 1.00 89.69 84 LEU A C 1
ATOM 639 O O . LEU A 1 84 ? -5.473 -5.246 15.500 1.00 89.69 84 LEU A O 1
ATOM 643 N N . SER A 1 85 ? -7.207 -5.429 14.085 1.00 88.31 85 SER A N 1
ATOM 644 C CA . SER A 1 85 ? -8.271 -5.029 15.021 1.00 88.31 85 SER A CA 1
ATOM 645 C C . SER A 1 85 ? -8.097 -3.632 15.629 1.00 88.31 85 SER A C 1
ATOM 647 O O . SER A 1 85 ? -8.737 -3.307 16.630 1.00 88.31 85 SER A O 1
ATOM 649 N N . LYS A 1 86 ? -7.252 -2.788 15.027 1.00 87.81 86 LYS A N 1
ATOM 650 C CA . LYS A 1 86 ? -7.094 -1.384 15.405 1.00 87.81 86 LYS A CA 1
ATOM 651 C C . LYS A 1 86 ? -7.858 -0.485 14.449 1.00 87.81 86 LYS A C 1
ATOM 653 O O . LYS A 1 86 ? -8.046 -0.801 13.274 1.00 87.81 86 LYS A O 1
ATOM 658 N N . THR A 1 87 ? -8.297 0.644 14.984 1.00 89.25 87 THR A N 1
ATOM 659 C CA . THR A 1 87 ? -8.837 1.747 14.195 1.00 89.25 87 THR A CA 1
ATOM 660 C C . THR A 1 87 ? -7.663 2.539 13.642 1.00 89.25 87 THR A C 1
ATOM 662 O O . THR A 1 87 ? -6.941 3.156 14.420 1.00 89.25 87 THR A O 1
ATOM 665 N N . LEU A 1 88 ? -7.466 2.482 12.325 1.00 88.62 88 LEU A N 1
ATOM 666 C CA . LEU A 1 88 ? -6.354 3.121 11.624 1.00 88.62 88 LEU A CA 1
ATOM 667 C C . LEU A 1 88 ? -6.866 4.227 10.718 1.00 88.62 88 LEU A C 1
ATOM 669 O O . LEU A 1 88 ? -7.834 4.030 9.983 1.00 88.62 88 LEU A O 1
ATOM 673 N N . ASN A 1 89 ? -6.200 5.373 10.727 1.00 89.31 89 ASN A N 1
ATOM 674 C CA . ASN A 1 89 ? -6.474 6.425 9.750 1.00 89.31 89 ASN A CA 1
ATOM 675 C C . ASN A 1 89 ? -5.702 6.177 8.436 1.00 89.31 89 ASN A C 1
ATOM 677 O O . ASN A 1 89 ? -4.771 5.370 8.386 1.00 89.31 89 ASN A O 1
ATOM 681 N N . LEU A 1 90 ? -6.039 6.909 7.370 1.00 86.62 90 LEU A N 1
ATOM 682 C CA . LEU A 1 90 ? -5.396 6.804 6.055 1.00 86.62 90 LEU A CA 1
ATOM 683 C C . LEU A 1 90 ? -3.866 6.934 6.136 1.00 86.62 90 LEU A C 1
ATOM 685 O O . LEU A 1 90 ? -3.150 6.194 5.472 1.00 86.62 90 LEU A O 1
ATOM 689 N N . ALA A 1 91 ? -3.360 7.830 6.989 1.00 88.44 91 ALA A N 1
ATOM 690 C CA . ALA A 1 91 ? -1.922 8.007 7.190 1.00 88.44 91 ALA A CA 1
ATOM 691 C C . ALA A 1 91 ? -1.240 6.745 7.747 1.00 88.44 91 ALA A C 1
ATOM 693 O O . ALA A 1 91 ? -0.140 6.404 7.321 1.00 88.44 91 ALA A O 1
ATOM 694 N N . GLU A 1 92 ? -1.894 6.030 8.666 1.00 89.69 92 GLU A N 1
ATOM 695 C CA . GLU A 1 92 ? -1.365 4.789 9.240 1.00 89.69 92 GLU A CA 1
ATOM 696 C C . GLU A 1 92 ? -1.406 3.647 8.224 1.00 89.69 92 GLU A C 1
ATOM 698 O O . GLU A 1 92 ? -0.427 2.921 8.076 1.00 89.69 92 GLU A O 1
ATOM 703 N N . LEU A 1 93 ? -2.494 3.532 7.457 1.00 89.44 93 LEU A N 1
ATOM 704 C CA . LEU A 1 93 ? -2.565 2.582 6.345 1.00 89.44 93 LEU A CA 1
ATOM 705 C C . LEU A 1 93 ? -1.454 2.854 5.319 1.00 89.44 93 LEU A C 1
ATOM 707 O O . LEU A 1 93 ? -0.816 1.922 4.826 1.00 89.44 93 LEU A O 1
ATOM 711 N N . GLN A 1 94 ? -1.179 4.131 5.036 1.00 90.81 94 GLN A N 1
ATOM 712 C CA . GLN A 1 94 ? -0.130 4.523 4.101 1.00 90.81 94 GLN A CA 1
ATOM 713 C C . GLN A 1 94 ? 1.258 4.163 4.628 1.00 90.81 94 GLN A C 1
ATOM 715 O O . GLN A 1 94 ? 2.098 3.727 3.845 1.00 90.81 94 GLN A O 1
ATOM 720 N N . GLN A 1 95 ? 1.489 4.272 5.940 1.00 91.50 95 GLN A N 1
ATOM 721 C CA . GLN A 1 95 ? 2.734 3.821 6.568 1.00 91.50 95 GLN A CA 1
ATOM 722 C C . GLN A 1 95 ? 2.942 2.312 6.411 1.00 91.50 95 GLN A C 1
ATOM 724 O O . GLN A 1 95 ? 4.062 1.876 6.159 1.00 91.50 95 GLN A O 1
ATOM 729 N N . ILE A 1 96 ? 1.877 1.512 6.512 1.00 92.00 96 ILE A N 1
ATOM 730 C CA . ILE A 1 96 ? 1.955 0.059 6.300 1.00 92.00 96 ILE A CA 1
ATOM 731 C C . ILE A 1 96 ? 2.324 -0.243 4.840 1.00 92.00 96 ILE A C 1
ATOM 733 O O . ILE A 1 96 ? 3.209 -1.060 4.584 1.00 92.00 96 ILE A O 1
ATOM 737 N N . ALA A 1 97 ? 1.702 0.442 3.876 1.00 91.88 97 ALA A N 1
ATOM 738 C CA . ALA A 1 97 ? 2.049 0.305 2.459 1.00 91.88 97 ALA A CA 1
ATOM 739 C C . ALA A 1 97 ? 3.498 0.745 2.162 1.00 91.88 97 ALA A C 1
ATOM 741 O O . ALA A 1 97 ? 4.197 0.107 1.369 1.00 91.88 97 ALA A O 1
ATOM 742 N N . ASP A 1 98 ? 3.985 1.788 2.835 1.00 93.25 98 ASP A N 1
ATOM 743 C CA . ASP A 1 98 ? 5.371 2.249 2.724 1.00 93.25 98 ASP A CA 1
ATOM 744 C C . ASP A 1 98 ? 6.353 1.219 3.304 1.00 93.25 98 ASP A C 1
ATOM 746 O O . ASP A 1 98 ? 7.332 0.856 2.655 1.00 93.25 98 ASP A O 1
ATOM 750 N N . ALA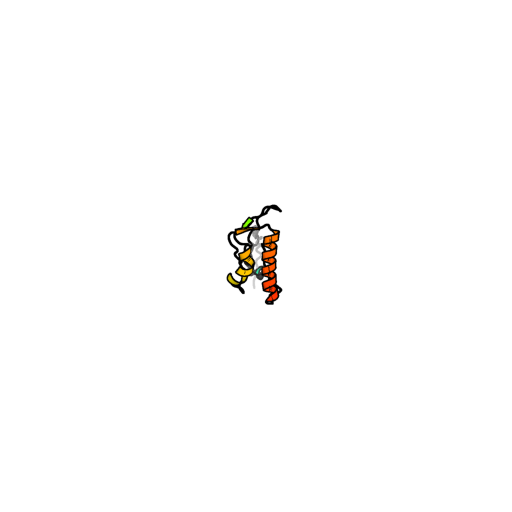 A 1 99 ? 6.033 0.623 4.457 1.00 92.88 99 ALA A N 1
ATOM 751 C CA . ALA A 1 99 ? 6.824 -0.454 5.052 1.00 92.88 99 ALA A CA 1
ATOM 752 C C . ALA A 1 99 ? 6.905 -1.691 4.139 1.00 92.88 99 ALA A C 1
ATOM 754 O O . ALA A 1 99 ? 7.976 -2.284 3.983 1.00 92.88 99 ALA A O 1
ATOM 755 N N . ILE A 1 100 ? 5.798 -2.052 3.479 1.00 92.50 100 ILE A N 1
ATOM 756 C CA . ILE A 1 100 ? 5.786 -3.104 2.454 1.00 92.50 100 ILE A CA 1
ATOM 757 C C . ILE A 1 100 ? 6.690 -2.703 1.283 1.00 92.50 100 ILE A C 1
ATOM 759 O O . ILE A 1 100 ? 7.525 -3.496 0.854 1.00 92.50 100 ILE A O 1
ATOM 763 N N . THR A 1 101 ? 6.587 -1.470 0.790 1.00 93.12 101 THR A N 1
ATOM 764 C CA . THR A 1 101 ? 7.457 -0.959 -0.283 1.00 93.12 101 THR A CA 1
ATOM 765 C C . THR A 1 101 ? 8.932 -1.037 0.113 1.00 93.12 101 THR A C 1
ATOM 767 O O . THR A 1 101 ? 9.761 -1.521 -0.656 1.00 93.12 101 THR A O 1
ATOM 770 N N . GLN A 1 102 ? 9.271 -0.667 1.346 1.00 93.88 102 GLN A N 1
ATOM 771 C CA . GLN A 1 102 ? 10.633 -0.722 1.862 1.00 93.88 102 GLN A CA 1
ATOM 772 C C . GLN A 1 102 ? 11.166 -2.160 1.951 1.00 93.88 102 GLN A C 1
ATOM 774 O O . GLN A 1 102 ? 12.346 -2.393 1.676 1.00 93.88 102 GLN A O 1
ATOM 779 N N . LEU A 1 103 ? 10.313 -3.141 2.270 1.00 92.94 103 LEU A N 1
ATOM 780 C CA . LEU A 1 103 ? 10.657 -4.564 2.200 1.00 92.94 103 LEU A CA 1
ATOM 781 C C . LEU A 1 103 ? 11.047 -4.960 0.769 1.00 92.94 103 LEU A C 1
ATOM 783 O O . LEU A 1 103 ? 12.094 -5.582 0.576 1.00 92.94 103 LEU A O 1
ATOM 787 N N . TYR A 1 104 ? 10.267 -4.554 -0.238 1.00 93.31 104 TYR A N 1
ATOM 788 C CA . TYR A 1 104 ? 10.587 -4.803 -1.650 1.00 93.31 104 TYR A CA 1
ATOM 789 C C . TYR A 1 104 ? 11.902 -4.144 -2.065 1.00 93.31 104 TYR A C 1
ATOM 791 O O . TYR A 1 104 ? 12.771 -4.809 -2.635 1.00 93.31 104 TYR A O 1
ATOM 799 N N . VAL A 1 105 ? 12.085 -2.868 -1.728 1.00 94.12 105 VAL A N 1
ATOM 800 C CA . VAL A 1 105 ? 13.301 -2.104 -2.039 1.00 94.12 105 VAL A CA 1
ATOM 801 C C . VAL A 1 105 ? 14.529 -2.760 -1.408 1.00 94.12 105 VAL A C 1
ATOM 803 O O . VAL A 1 105 ? 15.521 -2.991 -2.097 1.00 94.12 105 VAL A O 1
ATOM 806 N N . THR A 1 106 ? 14.448 -3.154 -0.133 1.00 93.69 106 THR A N 1
ATOM 807 C CA . THR A 1 106 ? 15.540 -3.831 0.594 1.00 93.69 106 THR A CA 1
ATOM 808 C C . THR A 1 106 ? 15.920 -5.165 -0.053 1.00 93.69 106 THR A C 1
ATOM 810 O O . THR A 1 106 ? 17.070 -5.594 0.004 1.00 93.69 106 THR A O 1
ATOM 813 N N . LYS A 1 107 ? 14.960 -5.825 -0.703 1.00 92.69 107 LYS A N 1
ATOM 814 C CA . LYS A 1 107 ? 15.146 -7.101 -1.404 1.00 92.69 107 LYS A CA 1
ATOM 815 C C . LYS A 1 107 ? 15.558 -6.928 -2.874 1.00 92.69 107 LYS A C 1
ATOM 817 O O . LYS A 1 107 ? 15.705 -7.927 -3.571 1.00 92.69 107 LYS A O 1
ATOM 822 N N . GLY A 1 108 ? 15.778 -5.691 -3.331 1.00 94.56 108 GLY A N 1
ATOM 823 C CA . GLY A 1 108 ? 16.268 -5.359 -4.673 1.00 94.56 108 GLY A CA 1
ATOM 824 C C . GLY A 1 108 ? 15.183 -4.983 -5.688 1.00 94.56 108 GLY A C 1
ATOM 825 O O . GLY A 1 108 ? 15.505 -4.655 -6.828 1.00 94.56 108 GLY A O 1
ATOM 826 N N . TYR A 1 109 ? 13.908 -4.971 -5.295 1.00 94.06 109 TYR A N 1
ATOM 827 C CA . TYR A 1 109 ? 12.777 -4.657 -6.172 1.00 94.06 109 TYR A CA 1
ATOM 828 C C . TYR A 1 109 ? 12.461 -3.155 -6.172 1.00 94.06 109 TYR A C 1
ATOM 830 O O . TYR A 1 109 ? 11.376 -2.731 -5.785 1.00 94.06 109 TYR A O 1
ATOM 838 N N . ILE A 1 110 ? 13.414 -2.331 -6.611 1.00 92.38 110 ILE A N 1
ATOM 839 C CA . ILE A 1 110 ? 13.327 -0.859 -6.531 1.00 92.38 110 ILE A CA 1
ATOM 840 C C . ILE A 1 110 ? 12.213 -0.232 -7.387 1.00 92.38 110 ILE A C 1
ATOM 842 O O . ILE A 1 110 ? 11.839 0.913 -7.165 1.00 92.38 110 ILE A O 1
ATOM 846 N N . THR A 1 111 ? 11.690 -0.965 -8.373 1.00 92.88 111 THR A N 1
ATOM 847 C CA . THR A 1 111 ? 10.569 -0.535 -9.227 1.00 92.88 111 THR A CA 1
ATOM 848 C C . THR A 1 111 ? 9.221 -1.075 -8.744 1.00 92.88 111 THR A C 1
ATOM 850 O O . THR A 1 111 ? 8.241 -1.016 -9.483 1.00 92.88 111 THR A O 1
ATOM 853 N N . SER A 1 112 ? 9.171 -1.672 -7.551 1.00 91.12 112 SER A N 1
ATOM 854 C CA . SER A 1 112 ? 7.960 -2.234 -6.944 1.00 91.12 112 SER A CA 1
ATOM 855 C C . SER A 1 112 ? 7.538 -1.408 -5.733 1.00 91.12 112 SER A C 1
ATOM 857 O O . SER A 1 112 ? 8.385 -0.904 -5.000 1.00 91.12 112 SER A O 1
ATOM 859 N N . GLY A 1 113 ? 6.231 -1.300 -5.506 1.00 89.88 113 GLY A N 1
ATOM 860 C CA . GLY A 1 113 ? 5.667 -0.593 -4.360 1.00 89.88 113 GLY A CA 1
ATOM 861 C C . GLY A 1 113 ? 4.224 -1.001 -4.090 1.00 89.88 113 GLY A C 1
ATOM 862 O O . GLY A 1 113 ? 3.572 -1.609 -4.941 1.00 89.88 113 GLY A O 1
ATOM 863 N N . ALA A 1 114 ? 3.747 -0.685 -2.891 1.00 90.88 114 ALA A N 1
ATOM 864 C CA . ALA A 1 114 ? 2.387 -0.951 -2.439 1.00 90.88 114 ALA A CA 1
ATOM 86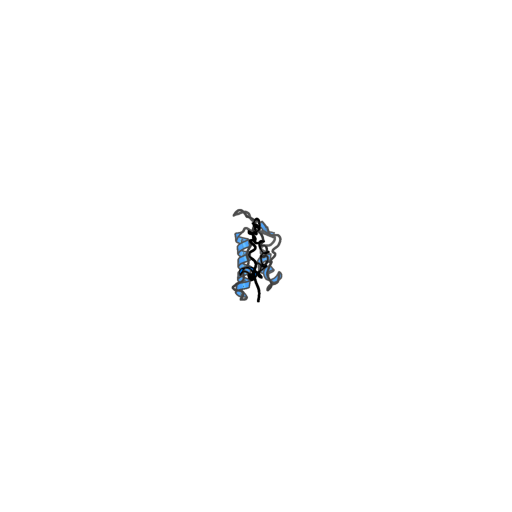5 C C . ALA A 1 114 ? 1.596 0.353 -2.265 1.00 90.88 114 ALA A C 1
ATOM 867 O O . ALA A 1 114 ? 2.158 1.407 -1.974 1.00 90.88 114 ALA A O 1
ATOM 868 N N . PHE A 1 115 ? 0.281 0.264 -2.441 1.00 89.38 115 PHE A N 1
ATOM 869 C CA . PHE A 1 115 ? -0.663 1.375 -2.327 1.00 89.38 115 PHE A CA 1
ATOM 870 C C . PHE A 1 115 ? -1.996 0.878 -1.745 1.00 89.38 115 PHE A C 1
ATOM 872 O O . PHE A 1 115 ? -2.196 -0.331 -1.598 1.00 89.38 115 PHE A O 1
ATOM 879 N N . ILE A 1 116 ? -2.877 1.819 -1.408 1.00 80.81 116 ILE A N 1
ATOM 880 C CA . ILE A 1 116 ? -4.168 1.632 -0.722 1.00 80.81 116 ILE A CA 1
ATOM 881 C C . ILE A 1 116 ? -5.267 2.406 -1.436 1.00 80.81 116 ILE A C 1
ATOM 883 O O . ILE A 1 116 ? -4.958 3.504 -1.951 1.00 80.81 116 ILE A O 1
#

pLDDT: mean 77.13, std 15.43, range [37.72, 94.56]

Secondary structure (DSSP, 8-state):
-----------------PPP-PPPP-PPPPPPGGGGSPPPP----PPPPP---TTPPEE-------S-SSS-HHHHHHHHGGGTTSEE-HHHHHHHHHHHHHHHHHTT-TT-----